Protein AF-A0A7X8XCC7-F1 (afdb_monomer)

Solvent-accessible surface area (backbone atoms only — not comparable to full-atom values): 4204 Å² total; per-residue (Å²): 135,60,70,67,54,52,53,33,50,50,48,11,66,73,66,30,79,88,27,74,45,23,53,52,32,59,57,50,23,74,83,30,69,68,55,38,50,51,54,50,51,51,53,49,51,50,48,46,57,64,70,64,53,64,74,69,48,72,66,56,46,52,52,50,54,51,52,52,50,63,73,68,54,131

Mean predicted aligned error: 10.38 Å

pLDDT: mean 85.69, std 11.17, range [52.12, 96.5]

Radius of gyration: 19.87 Å; Cα contacts (8 Å, |Δi|>4): 38; chains: 1; bounding box: 48×21×50 Å

Foldseek 3Di:
DCVVLCVLVVVCVVQDCPDPSVVVLVVVCVVPVVSVVVVVVVVVVVVCCVVVPPVCPPVNVVVVVVVVVVVPDD

Structure (mmCIF, N/CA/C/O backbone):
data_AF-A0A7X8XCC7-F1
#
_entry.id   AF-A0A7X8XCC7-F1
#
loop_
_atom_site.group_PDB
_atom_site.id
_atom_site.type_symbol
_atom_site.label_atom_id
_atom_site.label_alt_id
_atom_site.label_comp_id
_atom_site.label_asym_id
_atom_site.label_entity_id
_atom_site.label_seq_id
_atom_site.pdbx_PDB_ins_code
_atom_site.Cartn_x
_atom_site.Cartn_y
_atom_site.Cartn_z
_atom_site.occupancy
_atom_site.B_iso_or_equiv
_atom_site.auth_seq_id
_atom_site.auth_comp_id
_atom_site.auth_asym_id
_atom_site.auth_atom_id
_atom_site.pdbx_PDB_model_num
ATOM 1 N N . MET A 1 1 ? -1.483 1.316 23.819 1.00 52.12 1 MET A N 1
ATOM 2 C CA . MET A 1 1 ? -2.108 0.239 23.013 1.00 52.12 1 MET A CA 1
ATOM 3 C C . MET A 1 1 ? -1.459 0.150 21.623 1.00 52.12 1 MET A C 1
ATOM 5 O O . MET A 1 1 ? -2.147 0.203 20.618 1.00 52.12 1 MET A O 1
ATOM 9 N N . THR A 1 2 ? -0.131 0.030 21.549 1.00 60.78 2 THR A N 1
ATOM 10 C CA . THR A 1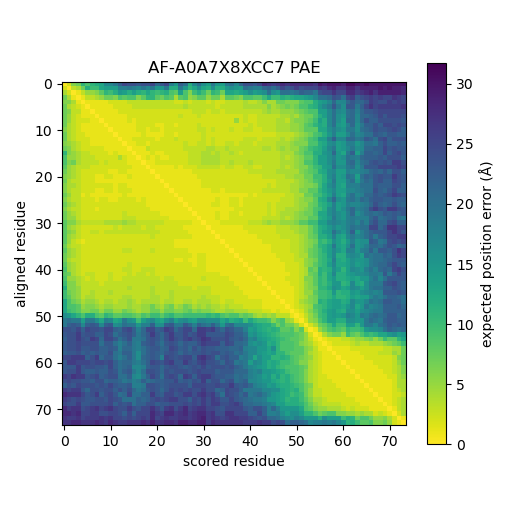 2 ? 0.654 0.099 20.295 1.00 60.78 2 THR A CA 1
ATOM 11 C C . THR A 1 2 ? 0.954 -1.272 19.680 1.00 60.78 2 THR A C 1
ATOM 13 O O . THR A 1 2 ? 0.932 -1.406 18.464 1.00 60.78 2 THR A O 1
ATOM 16 N N . ARG A 1 3 ? 1.111 -2.321 20.503 1.00 64.19 3 ARG A N 1
ATOM 17 C CA . ARG A 1 3 ? 1.484 -3.677 20.042 1.00 64.19 3 ARG A CA 1
ATOM 18 C C . ARG A 1 3 ? 0.528 -4.298 19.019 1.00 64.19 3 ARG A C 1
ATOM 20 O O . ARG A 1 3 ? 0.980 -4.975 18.104 1.00 64.19 3 ARG A O 1
ATOM 27 N N . ASN A 1 4 ? -0.779 -4.067 19.152 1.00 79.75 4 ASN A N 1
ATOM 28 C CA . ASN A 1 4 ? -1.744 -4.630 18.203 1.00 79.75 4 ASN A CA 1
ATOM 29 C C . ASN A 1 4 ? -1.659 -3.941 16.834 1.00 79.75 4 ASN A C 1
ATOM 31 O O . ASN A 1 4 ? -1.818 -4.611 15.821 1.00 79.75 4 ASN A O 1
ATOM 35 N N . CYS A 1 5 ? -1.373 -2.634 16.793 1.00 90.25 5 CYS A N 1
ATOM 36 C CA . CYS A 1 5 ? -1.220 -1.889 15.543 1.00 90.25 5 CYS A CA 1
ATOM 37 C C . CYS A 1 5 ? -0.031 -2.409 14.731 1.00 90.25 5 CYS A C 1
ATOM 39 O O . CYS A 1 5 ? -0.183 -2.685 13.542 1.00 90.25 5 CYS A O 1
ATOM 41 N N . ASP A 1 6 ? 1.119 -2.585 15.391 1.00 89.69 6 ASP A N 1
ATOM 42 C CA . ASP A 1 6 ? 2.343 -3.062 14.744 1.00 89.69 6 ASP A CA 1
ATOM 43 C C . ASP A 1 6 ? 2.153 -4.465 14.159 1.00 89.69 6 ASP A C 1
ATOM 45 O O . ASP A 1 6 ? 2.500 -4.682 13.004 1.00 89.69 6 ASP A O 1
ATOM 49 N N . SER A 1 7 ? 1.503 -5.376 14.893 1.00 92.38 7 SER A N 1
ATOM 50 C CA . SER A 1 7 ? 1.222 -6.734 14.407 1.00 92.38 7 SER A CA 1
ATOM 51 C C . SER A 1 7 ? 0.316 -6.752 13.169 1.00 92.38 7 SER A C 1
ATOM 53 O O . SER A 1 7 ? 0.605 -7.466 12.208 1.00 92.38 7 SER A O 1
ATOM 55 N N . TYR A 1 8 ? -0.759 -5.952 13.150 1.00 91.69 8 TYR A N 1
ATOM 56 C CA . TYR A 1 8 ? -1.621 -5.858 11.966 1.00 91.69 8 TYR A CA 1
ATOM 57 C C . TYR A 1 8 ? -0.877 -5.276 10.764 1.00 91.69 8 TYR A C 1
ATOM 59 O O . TYR A 1 8 ? -1.027 -5.789 9.654 1.00 91.69 8 TYR A O 1
ATOM 67 N N . ARG A 1 9 ? -0.087 -4.220 10.988 1.00 93.00 9 ARG A N 1
ATOM 68 C CA . ARG A 1 9 ? 0.701 -3.563 9.944 1.00 93.00 9 ARG A CA 1
ATOM 69 C C . ARG A 1 9 ? 1.745 -4.514 9.372 1.00 93.00 9 ARG A C 1
ATOM 71 O O . ARG A 1 9 ? 1.793 -4.699 8.165 1.00 93.00 9 ARG A O 1
ATOM 78 N N . GLU A 1 10 ? 2.561 -5.121 10.223 1.00 94.12 10 GLU A N 1
ATOM 79 C CA . GLU A 1 10 ? 3.667 -5.984 9.811 1.00 94.12 10 GLU A CA 1
ATOM 80 C C . GLU A 1 10 ? 3.168 -7.185 9.005 1.00 94.12 10 GLU A C 1
ATOM 82 O O . GLU A 1 10 ? 3.634 -7.405 7.889 1.00 94.12 10 GLU A O 1
ATOM 87 N N . GLN A 1 11 ? 2.133 -7.879 9.490 1.00 93.31 11 GLN A N 1
ATOM 88 C CA . GLN A 1 11 ? 1.568 -9.012 8.759 1.00 93.31 11 GLN A CA 1
ATOM 89 C C . GLN A 1 11 ? 0.971 -8.588 7.407 1.00 93.31 11 GLN A C 1
ATOM 91 O O . GLN A 1 11 ? 1.144 -9.285 6.411 1.00 93.31 11 GLN A O 1
ATOM 96 N N . ALA A 1 12 ? 0.293 -7.437 7.343 1.00 93.94 12 ALA A N 1
ATOM 97 C CA . ALA A 1 12 ? -0.248 -6.918 6.087 1.00 93.94 12 ALA A CA 1
ATOM 98 C C . ALA A 1 12 ? 0.849 -6.521 5.083 1.00 93.94 12 ALA A C 1
ATOM 100 O O . ALA A 1 12 ? 0.658 -6.683 3.881 1.00 93.94 12 ALA A O 1
ATOM 101 N N . MET A 1 13 ? 1.990 -6.017 5.560 1.00 91.38 13 MET A N 1
ATOM 102 C CA . MET A 1 13 ? 3.125 -5.653 4.707 1.00 91.38 13 MET A CA 1
ATOM 103 C C . MET A 1 13 ? 3.876 -6.885 4.186 1.00 91.38 13 MET A C 1
ATOM 105 O O . MET A 1 13 ? 4.328 -6.862 3.045 1.00 91.38 13 MET A O 1
ATOM 109 N N . ILE A 1 14 ? 3.975 -7.954 4.986 1.00 94.12 14 ILE A N 1
ATOM 110 C CA . ILE A 1 14 ? 4.581 -9.234 4.578 1.00 94.12 14 ILE A CA 1
ATOM 111 C C . ILE A 1 14 ? 3.695 -9.951 3.553 1.00 94.12 14 ILE A C 1
ATOM 113 O O . ILE A 1 14 ? 4.172 -10.331 2.486 1.00 94.12 14 ILE A O 1
ATOM 117 N N . ASP A 1 15 ? 2.403 -10.106 3.854 1.00 93.25 15 ASP A N 1
ATOM 118 C CA . ASP A 1 15 ? 1.472 -10.876 3.014 1.00 93.25 15 ASP A CA 1
ATOM 119 C C . ASP A 1 15 ? 0.986 -10.081 1.786 1.00 93.25 15 ASP A C 1
ATOM 121 O O . ASP A 1 15 ? 0.382 -10.636 0.867 1.00 93.25 15 ASP A O 1
ATOM 125 N N . GLY A 1 16 ? 1.224 -8.769 1.775 1.00 90.56 16 GLY A N 1
ATOM 126 C CA . GLY A 1 16 ? 0.790 -7.845 0.736 1.00 90.56 16 GLY A CA 1
ATOM 127 C C . GLY A 1 16 ? -0.571 -7.202 1.012 1.00 90.56 16 GLY A C 1
ATOM 128 O O . GLY A 1 16 ? -1.418 -7.715 1.750 1.00 90.56 16 GLY A O 1
ATOM 129 N N . MET A 1 17 ? -0.806 -6.052 0.373 1.00 89.19 17 MET A N 1
ATOM 130 C CA . MET A 1 17 ? -1.970 -5.199 0.648 1.00 89.19 17 MET A CA 1
ATOM 131 C C . MET A 1 17 ? -3.314 -5.782 0.194 1.00 89.19 17 MET A C 1
ATOM 133 O O . MET A 1 17 ? -4.342 -5.280 0.644 1.00 89.19 17 MET A O 1
ATOM 137 N N . ASP A 1 18 ? -3.325 -6.840 -0.620 1.00 91.50 18 ASP A N 1
ATOM 138 C CA . ASP A 1 18 ? -4.538 -7.560 -1.048 1.00 91.50 18 ASP A CA 1
ATOM 139 C C . ASP A 1 18 ? -4.825 -8.819 -0.210 1.00 91.50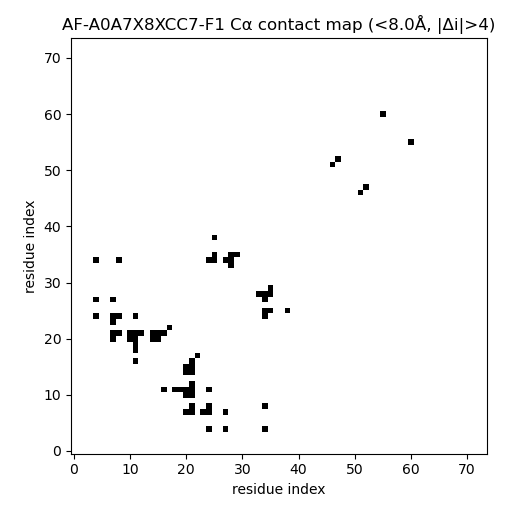 18 ASP A C 1
ATOM 141 O O . ASP A 1 18 ? -5.801 -9.532 -0.444 1.00 91.50 18 ASP A O 1
ATOM 145 N N . SER A 1 19 ? -4.001 -9.089 0.802 1.00 95.19 19 SER A N 1
ATOM 146 C CA . SER A 1 19 ? -4.115 -10.273 1.650 1.00 95.19 19 SER A CA 1
ATOM 147 C C . SER A 1 19 ? -5.251 -10.188 2.686 1.00 95.19 19 SER A C 1
ATOM 149 O O . SER A 1 19 ? -5.696 -9.098 3.075 1.00 95.19 19 SER A O 1
ATOM 151 N N . PRO A 1 20 ? -5.667 -11.333 3.264 1.00 96.50 20 PRO A N 1
ATOM 152 C CA . PRO A 1 20 ? -6.540 -11.352 4.437 1.00 96.50 20 PRO A CA 1
ATOM 153 C C . PRO A 1 20 ? -5.974 -10.576 5.639 1.00 96.50 20 PRO A C 1
ATOM 155 O O . PRO A 1 20 ? -6.741 -10.030 6.435 1.00 96.50 20 PRO A O 1
ATOM 158 N N . ALA A 1 21 ? -4.646 -10.498 5.785 1.00 94.19 21 ALA A N 1
ATOM 159 C CA . ALA A 1 21 ? -4.007 -9.710 6.836 1.00 94.19 21 ALA A CA 1
ATOM 160 C C . ALA A 1 21 ? -4.248 -8.208 6.647 1.00 94.19 21 ALA A C 1
ATOM 162 O O . ALA A 1 21 ? -4.630 -7.522 7.599 1.00 94.19 21 ALA A O 1
ATOM 163 N N . ALA A 1 22 ? -4.149 -7.716 5.411 1.00 94.38 22 ALA A N 1
ATOM 164 C CA . ALA A 1 22 ? -4.486 -6.337 5.083 1.00 94.38 22 ALA A CA 1
ATOM 165 C C . ALA A 1 22 ? -5.970 -6.023 5.336 1.00 94.38 22 ALA A C 1
ATOM 167 O O . ALA A 1 22 ? -6.293 -4.946 5.838 1.00 94.38 22 ALA A O 1
ATOM 168 N N . VAL A 1 23 ? -6.886 -6.967 5.084 1.00 96.31 23 VAL A N 1
ATOM 169 C CA . VAL A 1 23 ? -8.312 -6.802 5.435 1.00 96.31 23 VAL A CA 1
ATOM 170 C C . VAL A 1 23 ? -8.497 -6.628 6.946 1.00 96.31 23 VAL A C 1
ATOM 172 O O . VAL A 1 23 ? -9.228 -5.731 7.374 1.00 96.31 23 VAL A O 1
ATOM 175 N N . ARG A 1 24 ? -7.804 -7.429 7.767 1.00 95.44 24 ARG A N 1
ATOM 176 C CA . ARG A 1 24 ? -7.830 -7.280 9.233 1.00 95.44 24 ARG A CA 1
ATOM 177 C C . ARG A 1 24 ? -7.270 -5.929 9.677 1.00 95.44 24 ARG A C 1
ATOM 179 O O . ARG A 1 24 ? -7.867 -5.281 10.536 1.00 95.44 24 ARG A O 1
ATOM 186 N N . TRP A 1 25 ? -6.186 -5.466 9.057 1.00 95.56 25 TRP A N 1
ATOM 187 C CA . TRP A 1 25 ? -5.614 -4.151 9.347 1.00 95.56 25 TRP A CA 1
ATOM 188 C C . TRP A 1 25 ? -6.578 -3.003 9.000 1.00 95.56 25 TRP A C 1
ATOM 190 O O . TRP A 1 25 ? -6.792 -2.109 9.822 1.00 95.56 25 TRP A O 1
ATOM 200 N N . ARG A 1 26 ? -7.264 -3.074 7.849 1.00 95.25 26 ARG A N 1
ATOM 201 C CA . ARG A 1 26 ? -8.326 -2.120 7.466 1.00 95.25 26 ARG A CA 1
ATOM 202 C C . ARG A 1 26 ? -9.534 -2.164 8.404 1.00 95.25 26 ARG A C 1
ATOM 204 O O . ARG A 1 26 ? -10.189 -1.147 8.626 1.00 95.25 26 ARG A O 1
ATOM 211 N N . LEU A 1 27 ? -9.869 -3.331 8.954 1.00 95.69 27 LEU A N 1
ATOM 212 C CA . LEU A 1 27 ? -10.926 -3.436 9.959 1.00 95.69 27 LEU A CA 1
ATOM 213 C C . LEU A 1 27 ? -10.503 -2.736 11.257 1.00 95.69 27 LEU A C 1
ATOM 215 O O . LEU A 1 27 ? -11.268 -1.940 11.799 1.00 95.69 27 LEU A O 1
ATOM 219 N N . HIS A 1 28 ? -9.271 -2.974 11.712 1.00 94.19 28 HIS A N 1
ATOM 220 C CA . HIS A 1 28 ? -8.703 -2.309 12.882 1.00 94.19 28 HIS A CA 1
ATOM 221 C C . HIS A 1 28 ? -8.658 -0.779 12.717 1.00 94.19 28 HIS A C 1
ATOM 223 O O . HIS A 1 28 ? -9.032 -0.044 13.635 1.00 94.19 28 HIS A O 1
ATOM 229 N N . SER A 1 29 ? -8.293 -0.276 11.533 1.00 94.56 29 SER A N 1
ATOM 230 C CA . SER A 1 29 ? -8.216 1.166 11.255 1.00 94.56 29 SER A CA 1
ATOM 231 C C . SER A 1 29 ? -9.563 1.899 11.320 1.00 94.56 29 SER A C 1
ATOM 233 O O . SER A 1 29 ? -9.597 3.132 11.376 1.00 94.56 29 SER A O 1
ATOM 235 N N . LYS A 1 30 ? -10.698 1.184 11.351 1.00 94.62 30 LYS A N 1
ATOM 236 C CA . LYS A 1 30 ? -12.000 1.808 11.638 1.00 94.62 30 LYS A CA 1
ATOM 237 C C . LYS A 1 30 ? -12.033 2.415 13.041 1.00 94.62 30 LYS A C 1
ATOM 239 O O . LYS A 1 30 ? -12.607 3.485 13.202 1.00 94.62 30 LYS A O 1
ATOM 244 N N . ASN A 1 31 ? -11.330 1.809 13.996 1.00 93.88 31 ASN A N 1
ATOM 245 C CA . ASN A 1 31 ? -11.287 2.245 15.395 1.00 93.88 31 ASN A CA 1
ATOM 246 C C . ASN A 1 31 ? -9.931 2.852 15.804 1.00 93.88 31 ASN A C 1
ATOM 248 O O . ASN A 1 31 ? -9.758 3.244 16.954 1.00 93.88 31 ASN A O 1
ATOM 252 N N . CYS A 1 32 ? -8.966 2.940 14.882 1.00 93.62 32 CYS A N 1
ATOM 253 C CA . CYS A 1 32 ? -7.626 3.466 15.136 1.00 93.62 32 CYS A CA 1
ATOM 254 C C . CYS A 1 32 ? -7.237 4.510 14.079 1.00 93.62 32 CYS A C 1
ATOM 256 O O . CYS A 1 32 ? -6.958 4.171 12.927 1.00 93.62 32 CYS A O 1
ATOM 258 N N . ASN A 1 33 ? -7.189 5.786 14.479 1.00 92.94 33 ASN A N 1
ATOM 259 C CA . ASN A 1 33 ? -6.873 6.898 13.574 1.00 92.94 33 ASN A CA 1
ATOM 260 C C . ASN A 1 33 ? -5.441 6.832 13.022 1.00 92.94 33 ASN A C 1
ATOM 262 O O . ASN A 1 33 ? -5.227 7.175 11.863 1.00 92.94 33 ASN A O 1
ATOM 266 N N . ALA A 1 34 ? -4.478 6.350 13.815 1.00 91.94 34 ALA A N 1
ATOM 267 C CA . ALA A 1 34 ? -3.095 6.191 13.368 1.00 91.94 34 ALA A CA 1
ATOM 268 C C . ALA A 1 34 ? -3.005 5.208 12.189 1.00 91.94 34 ALA A C 1
ATOM 270 O O . ALA A 1 34 ? -2.542 5.576 11.113 1.00 91.94 34 ALA A O 1
ATOM 271 N N . CYS A 1 35 ? -3.563 4.002 12.345 1.00 92.81 35 CYS A N 1
ATOM 272 C CA . CYS A 1 35 ? -3.591 3.008 11.269 1.00 92.81 35 CYS A CA 1
ATOM 273 C C . CYS A 1 35 ? -4.414 3.473 10.061 1.00 92.81 35 CYS A C 1
ATOM 275 O O . CYS A 1 35 ? -4.088 3.137 8.928 1.00 92.81 35 CYS A O 1
ATOM 277 N N . ARG A 1 36 ? -5.473 4.268 10.270 1.00 95.19 36 ARG A N 1
ATOM 278 C CA . ARG A 1 36 ? -6.247 4.848 9.162 1.00 95.19 36 ARG A CA 1
ATOM 279 C C . ARG A 1 36 ? -5.394 5.781 8.306 1.00 95.19 36 ARG A C 1
ATOM 281 O O . ARG A 1 36 ? -5.449 5.689 7.082 1.00 95.19 36 ARG A O 1
ATOM 288 N N . ASN A 1 37 ? -4.604 6.640 8.947 1.00 94.19 37 ASN A N 1
ATOM 289 C CA . ASN A 1 37 ? -3.699 7.553 8.257 1.00 94.19 37 ASN A CA 1
ATOM 290 C C . ASN A 1 37 ? -2.582 6.795 7.531 1.00 94.19 37 ASN A C 1
ATOM 292 O O . ASN A 1 37 ? -2.309 7.103 6.376 1.00 94.19 37 ASN A O 1
ATOM 296 N N . GLU A 1 38 ? -1.987 5.776 8.159 1.00 93.25 38 GLU A N 1
ATOM 297 C CA . GLU A 1 38 ? -0.965 4.933 7.519 1.00 93.25 38 GLU A CA 1
ATOM 298 C C . GLU A 1 38 ? -1.497 4.259 6.245 1.00 93.25 38 GLU A C 1
ATOM 300 O O . GLU A 1 38 ? -0.884 4.369 5.184 1.00 93.25 38 GLU A O 1
ATOM 305 N N . ILE A 1 39 ? -2.671 3.622 6.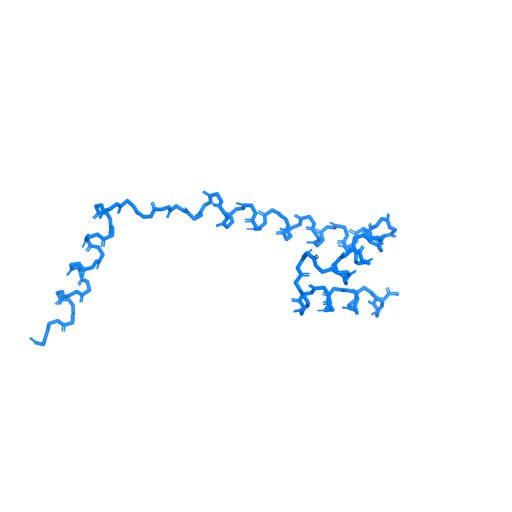314 1.00 93.94 39 ILE A N 1
ATOM 306 C CA . ILE A 1 39 ? -3.291 2.969 5.150 1.00 93.94 39 ILE A CA 1
ATOM 307 C C . ILE A 1 39 ? -3.607 3.993 4.051 1.00 93.94 39 ILE A C 1
ATOM 309 O O . ILE A 1 39 ? -3.400 3.715 2.868 1.00 93.94 39 ILE A O 1
ATOM 313 N N . HIS A 1 40 ? -4.091 5.183 4.419 1.00 93.31 40 HIS A N 1
ATOM 314 C CA . HIS A 1 40 ? -4.365 6.248 3.457 1.00 93.31 40 HIS A CA 1
ATOM 315 C C . HIS A 1 40 ? -3.092 6.724 2.744 1.00 93.31 40 HIS A C 1
ATOM 317 O O . HIS A 1 40 ? -3.086 6.824 1.516 1.00 93.31 40 HIS A O 1
ATOM 323 N N . LEU A 1 41 ? -2.011 6.961 3.496 1.00 92.00 41 LEU A N 1
ATOM 324 C CA . LEU A 1 41 ? -0.707 7.347 2.953 1.00 92.00 41 LEU A CA 1
ATOM 325 C C . LEU A 1 41 ? -0.165 6.283 1.998 1.00 92.00 41 LEU A C 1
ATOM 327 O O . LEU A 1 41 ? 0.247 6.617 0.891 1.00 92.00 41 LEU A O 1
ATOM 331 N N . LEU A 1 42 ? -0.232 5.003 2.372 1.00 90.31 42 LEU A N 1
ATOM 332 C CA . LEU A 1 42 ? 0.174 3.908 1.488 1.00 90.31 42 LEU A CA 1
ATOM 333 C C . LEU A 1 42 ? -0.652 3.874 0.197 1.00 90.31 42 LEU A C 1
ATOM 335 O O . LEU A 1 42 ? -0.092 3.709 -0.883 1.00 90.31 42 LEU A O 1
ATOM 339 N N . GLY A 1 43 ? -1.968 4.087 0.280 1.00 89.19 43 GLY A N 1
ATOM 340 C CA . GLY A 1 43 ? -2.831 4.173 -0.901 1.00 89.19 43 GLY A CA 1
ATOM 341 C C . GLY A 1 43 ? -2.509 5.371 -1.801 1.00 89.19 43 GLY A C 1
ATOM 342 O O . GLY A 1 43 ? -2.573 5.263 -3.026 1.00 89.19 43 GLY A O 1
ATOM 343 N N . MET A 1 44 ? -2.136 6.515 -1.219 1.00 88.88 44 MET A N 1
ATOM 344 C CA . MET A 1 44 ? -1.637 7.664 -1.980 1.00 88.88 44 MET A CA 1
ATOM 345 C C . MET A 1 44 ? -0.317 7.347 -2.676 1.00 88.88 44 MET A C 1
ATOM 347 O O . MET A 1 44 ? -0.222 7.566 -3.879 1.00 88.88 44 MET A O 1
ATOM 351 N N . LEU A 1 45 ? 0.657 6.793 -1.953 1.00 84.81 45 LEU A N 1
ATOM 352 C CA . LEU A 1 45 ? 1.961 6.423 -2.504 1.00 84.81 45 LEU A CA 1
ATOM 353 C C . LEU A 1 45 ? 1.830 5.376 -3.609 1.00 84.81 45 LEU A C 1
ATOM 355 O O . LEU A 1 45 ? 2.507 5.479 -4.623 1.00 84.81 45 LEU A O 1
ATOM 359 N N . TYR A 1 46 ? 0.932 4.401 -3.456 1.00 85.12 46 TYR A N 1
ATOM 360 C CA . TYR A 1 46 ? 0.655 3.412 -4.494 1.00 85.12 46 TYR A CA 1
ATOM 361 C C . TYR A 1 46 ? 0.082 4.062 -5.757 1.00 85.12 46 TYR A C 1
ATOM 363 O O . TYR A 1 46 ? 0.576 3.805 -6.853 1.00 85.12 46 TYR A O 1
ATOM 371 N N . ARG A 1 47 ? -0.920 4.942 -5.615 1.00 83.81 47 ARG A N 1
ATOM 372 C CA . ARG A 1 47 ? -1.480 5.684 -6.756 1.00 83.81 47 ARG A CA 1
ATOM 373 C C . ARG A 1 47 ? -0.438 6.575 -7.411 1.00 83.81 47 ARG A C 1
ATOM 375 O O . ARG A 1 47 ? -0.285 6.503 -8.619 1.00 83.81 47 ARG A O 1
ATOM 382 N N . GLN A 1 48 ? 0.342 7.317 -6.629 1.00 81.69 48 GLN A N 1
ATOM 383 C CA . GLN A 1 48 ? 1.457 8.111 -7.142 1.00 81.69 48 GLN A CA 1
ATOM 384 C C . GLN A 1 48 ? 2.477 7.237 -7.866 1.00 81.69 48 GLN A C 1
ATOM 386 O O . GLN A 1 48 ? 2.863 7.562 -8.973 1.00 81.69 48 GLN A O 1
ATOM 391 N N . ALA A 1 49 ? 2.873 6.092 -7.317 1.00 79.50 49 ALA A N 1
ATOM 392 C CA . ALA A 1 49 ? 3.796 5.186 -7.992 1.00 79.50 49 ALA A CA 1
ATOM 393 C C . ALA A 1 49 ? 3.205 4.582 -9.278 1.00 79.50 49 ALA A C 1
ATOM 395 O O . ALA A 1 49 ? 3.954 4.213 -10.178 1.00 79.50 49 ALA A O 1
ATOM 396 N N . ASN A 1 50 ? 1.883 4.450 -9.377 1.00 80.06 50 ASN A N 1
ATOM 397 C CA . ASN A 1 50 ? 1.218 3.921 -10.565 1.00 80.06 50 ASN A CA 1
ATOM 398 C C . ASN A 1 50 ? 0.975 4.999 -11.636 1.00 80.06 50 ASN A C 1
ATOM 400 O O . ASN A 1 50 ? 1.138 4.733 -12.819 1.00 80.06 50 ASN A O 1
ATOM 404 N N . GLU A 1 51 ? 0.628 6.217 -11.221 1.00 76.12 51 GLU A N 1
ATOM 405 C CA . GLU A 1 51 ? 0.312 7.364 -12.086 1.00 76.12 51 GLU A CA 1
ATOM 406 C C . GLU A 1 51 ? 1.568 8.166 -12.477 1.00 76.12 51 GLU A C 1
ATOM 408 O O . GLU A 1 51 ? 1.680 8.641 -13.602 1.00 76.12 51 GLU A O 1
ATOM 413 N N . GLN A 1 52 ? 2.534 8.290 -11.560 1.00 65.00 52 GLN A N 1
ATOM 414 C CA . GLN A 1 52 ? 3.827 8.971 -11.731 1.00 65.00 52 GLN A CA 1
ATOM 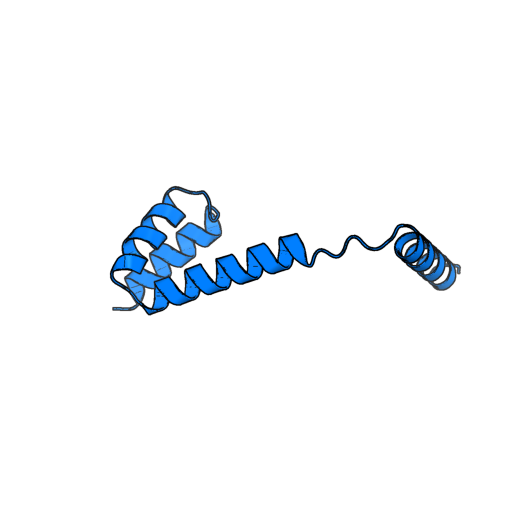415 C C . GLN A 1 52 ? 4.975 8.003 -12.018 1.00 65.00 52 GLN A C 1
ATOM 417 O O . GLN A 1 52 ? 6.132 8.426 -12.091 1.00 65.00 52 GLN A O 1
ATOM 422 N N . ARG A 1 53 ? 4.695 6.718 -12.278 1.00 60.19 53 ARG A N 1
ATOM 423 C CA . ARG A 1 53 ? 5.527 5.968 -13.228 1.00 60.19 53 ARG A CA 1
ATOM 424 C C . ARG A 1 53 ? 5.335 6.635 -14.585 1.00 60.19 53 ARG A C 1
ATOM 426 O O . ARG A 1 53 ? 4.636 6.138 -15.459 1.00 60.19 53 ARG A O 1
ATOM 433 N N . HIS A 1 54 ? 5.943 7.810 -14.726 1.00 58.47 54 HIS A N 1
ATOM 434 C CA . HIS A 1 54 ? 6.140 8.478 -15.986 1.00 58.47 54 HIS A CA 1
ATOM 435 C C . HIS A 1 54 ? 6.854 7.452 -16.847 1.00 58.47 54 HIS A C 1
ATOM 437 O O . HIS A 1 54 ? 8.031 7.157 -16.630 1.00 58.47 54 HIS A O 1
ATOM 443 N N . HIS A 1 55 ? 6.110 6.839 -17.765 1.00 66.50 55 HIS A N 1
ATOM 444 C CA . HIS A 1 55 ? 6.708 6.092 -18.847 1.00 66.50 55 HIS A CA 1
ATOM 445 C C . HIS A 1 55 ? 7.739 7.027 -19.451 1.00 66.50 55 HIS A C 1
ATOM 447 O O . HIS A 1 55 ? 7.395 8.102 -19.948 1.00 66.50 55 HIS A O 1
ATOM 453 N N . ILE A 1 56 ? 9.012 6.671 -19.312 1.00 65.88 56 ILE A N 1
ATOM 454 C CA . ILE A 1 56 ? 10.056 7.470 -19.921 1.00 65.88 56 ILE A CA 1
ATOM 455 C C . ILE A 1 56 ? 9.774 7.375 -21.416 1.00 65.88 56 ILE A C 1
ATOM 457 O O . ILE A 1 56 ? 9.536 6.275 -21.932 1.00 65.88 56 ILE A O 1
ATOM 461 N N . SER A 1 57 ? 9.661 8.520 -22.087 1.00 75.06 57 SER A N 1
ATOM 462 C CA . SER A 1 57 ? 9.300 8.498 -23.499 1.00 75.06 57 SER A CA 1
ATOM 463 C C . SER A 1 57 ? 10.325 7.641 -24.244 1.00 75.06 57 SER A C 1
ATOM 465 O O . SER A 1 57 ? 11.488 7.582 -23.844 1.00 75.06 57 SER A O 1
ATOM 467 N N . TYR A 1 58 ? 9.929 6.973 -25.330 1.00 75.19 58 TYR A N 1
ATOM 468 C CA . TYR A 1 58 ? 10.873 6.167 -26.114 1.00 75.19 58 TYR A CA 1
ATOM 469 C C . TYR A 1 58 ? 12.136 6.968 -26.482 1.00 75.19 58 TYR A C 1
ATOM 471 O O . TYR A 1 58 ? 13.247 6.452 -26.440 1.00 75.19 58 TYR A O 1
ATOM 479 N N . LYS A 1 59 ? 11.973 8.269 -26.748 1.00 81.75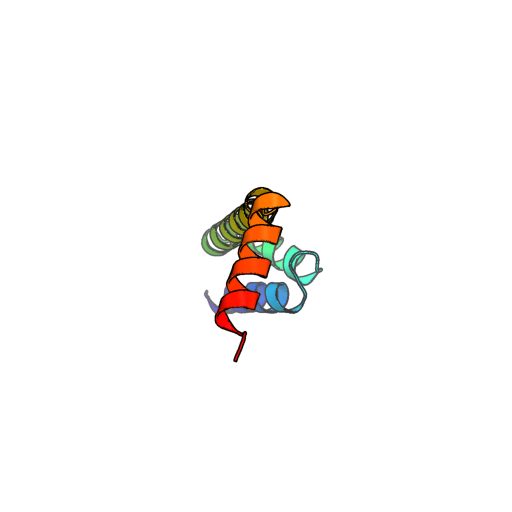 59 LYS A N 1
ATOM 480 C CA . LYS A 1 59 ? 13.067 9.207 -27.003 1.00 81.75 59 LYS A CA 1
ATOM 481 C C . LYS A 1 59 ? 14.001 9.369 -25.799 1.00 81.75 59 LYS A C 1
ATOM 483 O O . LYS A 1 59 ? 15.216 9.302 -25.966 1.00 81.75 59 LYS A O 1
ATOM 488 N N . ASP A 1 60 ? 13.450 9.571 -24.605 1.00 80.94 60 ASP A N 1
ATOM 489 C CA . ASP A 1 60 ? 14.242 9.729 -23.380 1.00 80.94 60 ASP A CA 1
ATOM 490 C C . ASP A 1 60 ? 14.907 8.411 -22.971 1.00 80.94 60 ASP A C 1
ATOM 492 O O . ASP A 1 60 ? 16.046 8.418 -22.512 1.00 80.94 60 ASP A O 1
ATOM 496 N N . TYR A 1 61 ? 14.245 7.278 -23.225 1.00 83.69 61 TYR A N 1
ATOM 497 C CA . TYR A 1 61 ? 14.819 5.945 -23.055 1.00 83.69 61 TYR A CA 1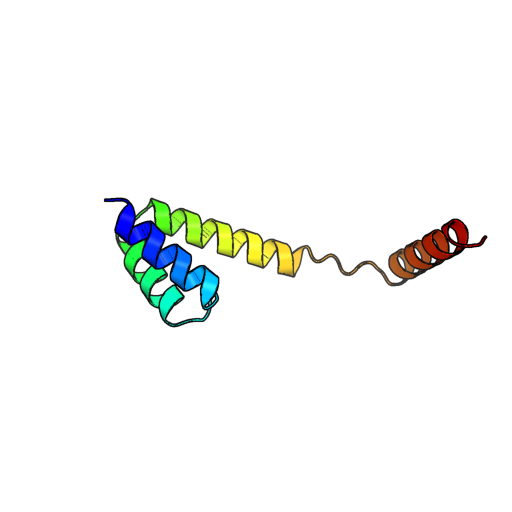
ATOM 498 C C . TYR A 1 61 ? 16.023 5.724 -23.957 1.00 83.69 61 TYR A C 1
ATOM 500 O O . TYR A 1 61 ? 17.100 5.389 -23.467 1.00 83.69 61 TYR A O 1
ATOM 508 N N . THR A 1 62 ? 15.869 5.960 -25.259 1.00 87.56 62 THR A N 1
ATOM 509 C CA . THR A 1 62 ? 16.960 5.803 -26.223 1.00 87.56 62 THR A CA 1
ATOM 510 C C . THR A 1 62 ? 18.133 6.714 -25.871 1.00 87.56 62 THR A C 1
ATOM 512 O O . THR A 1 62 ? 19.268 6.246 -25.826 1.00 87.56 62 THR A O 1
ATOM 515 N N . ARG A 1 63 ? 17.864 7.972 -25.494 1.00 88.25 63 ARG A N 1
ATOM 516 C CA . ARG A 1 63 ? 18.899 8.916 -25.050 1.00 88.25 63 ARG A CA 1
ATOM 517 C C . ARG A 1 63 ? 19.635 8.431 -23.799 1.00 88.25 63 ARG A C 1
ATOM 519 O O . ARG A 1 63 ? 20.857 8.559 -23.721 1.00 88.25 63 ARG A O 1
ATOM 526 N N . LEU A 1 64 ? 18.918 7.873 -22.823 1.00 86.38 64 LEU A N 1
ATOM 527 C CA . LEU A 1 64 ? 19.520 7.315 -21.611 1.00 86.38 64 LEU A CA 1
ATOM 528 C C . LEU A 1 64 ? 20.429 6.120 -21.948 1.00 86.38 64 LEU A C 1
ATOM 530 O O . LEU A 1 64 ? 21.565 6.060 -21.482 1.00 86.38 64 LEU A O 1
ATOM 534 N N . VAL A 1 65 ? 19.959 5.208 -22.804 1.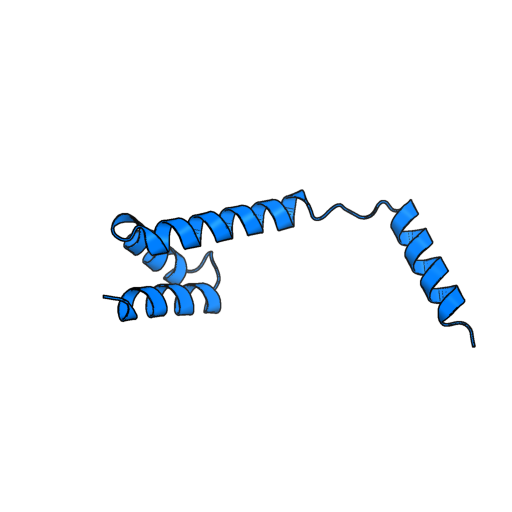00 89.25 65 VAL A N 1
ATOM 535 C CA . VAL A 1 65 ? 20.720 4.030 -23.255 1.00 89.25 65 VAL A CA 1
ATOM 536 C C . VAL A 1 65 ? 21.976 4.433 -24.029 1.00 89.25 65 VAL A C 1
ATOM 538 O O . VAL A 1 65 ? 23.049 3.888 -23.779 1.00 89.25 65 VAL A O 1
ATOM 541 N N . GLU A 1 66 ? 21.873 5.394 -24.946 1.00 91.00 66 GLU A N 1
ATOM 542 C CA . GLU A 1 66 ? 23.017 5.925 -25.699 1.00 91.00 66 GLU A CA 1
ATOM 543 C C . GLU A 1 66 ? 24.048 6.584 -24.779 1.00 91.00 66 GLU A C 1
ATOM 545 O O . GLU A 1 66 ? 25.242 6.321 -24.911 1.00 91.00 66 GLU A O 1
ATOM 550 N N . THR A 1 67 ? 23.591 7.364 -23.795 1.00 88.75 67 THR A N 1
ATOM 551 C CA . THR A 1 67 ? 24.468 8.013 -22.807 1.00 88.75 67 THR A CA 1
ATOM 552 C C . THR A 1 67 ? 25.238 6.976 -21.988 1.00 88.75 67 THR A C 1
ATOM 554 O O . THR A 1 67 ? 26.450 7.083 -21.827 1.00 88.75 67 THR A O 1
ATOM 557 N N . VAL A 1 68 ? 24.563 5.926 -21.509 1.00 88.62 68 VAL A N 1
ATOM 558 C CA . VAL A 1 68 ? 25.220 4.840 -20.763 1.00 88.62 68 VAL A CA 1
ATOM 559 C C . VAL A 1 68 ? 26.237 4.102 -21.634 1.00 88.62 68 VAL A C 1
ATOM 561 O O . VAL A 1 68 ? 27.330 3.808 -21.154 1.00 88.62 68 VAL A O 1
ATOM 564 N N . ARG A 1 69 ? 25.915 3.841 -22.909 1.00 88.44 69 ARG A N 1
ATOM 565 C CA . ARG A 1 69 ? 26.840 3.201 -23.860 1.00 88.44 69 ARG A CA 1
ATOM 566 C C . ARG A 1 69 ? 28.096 4.032 -24.099 1.00 88.44 69 ARG A C 1
ATOM 568 O O . ARG A 1 69 ? 29.170 3.453 -24.137 1.00 88.44 69 ARG A O 1
ATOM 575 N N . GLN A 1 70 ? 27.974 5.352 -24.229 1.00 85.81 70 GLN A N 1
ATOM 576 C CA . GLN A 1 70 ? 29.126 6.248 -24.389 1.00 85.81 70 GLN A CA 1
ATOM 577 C C . GLN A 1 70 ? 29.998 6.300 -23.131 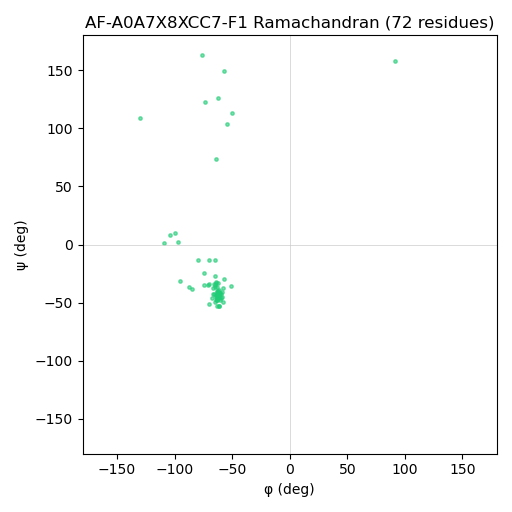1.00 85.81 70 GLN A C 1
ATOM 579 O O . GLN A 1 70 ? 31.216 6.334 -23.231 1.00 85.81 70 GLN A O 1
ATOM 584 N N . LEU A 1 71 ? 29.383 6.269 -21.945 1.00 84.94 71 LEU A N 1
ATOM 585 C CA . LEU A 1 71 ? 30.106 6.285 -20.668 1.00 84.94 71 LEU A CA 1
ATOM 586 C C . LEU A 1 71 ? 30.787 4.948 -20.331 1.00 84.94 71 LEU A C 1
ATOM 588 O O . LEU A 1 71 ? 31.737 4.939 -19.557 1.00 84.94 71 LEU A O 1
ATOM 592 N N . HIS A 1 72 ? 30.289 3.832 -20.872 1.00 77.62 72 HIS A N 1
ATOM 593 C CA . HIS A 1 72 ? 30.850 2.487 -20.681 1.00 77.62 72 HIS A CA 1
ATOM 594 C C . HIS A 1 72 ? 31.638 1.978 -21.898 1.00 77.62 72 HIS A C 1
ATOM 596 O O . HIS A 1 72 ? 32.010 0.803 -21.928 1.00 77.62 72 HIS A O 1
ATOM 602 N N . GLN A 1 73 ? 31.887 2.820 -22.904 1.00 60.25 73 GLN A N 1
ATOM 603 C CA . GLN A 1 73 ? 32.875 2.498 -23.930 1.00 60.25 73 GLN A CA 1
ATOM 604 C C . GLN A 1 73 ? 34.277 2.655 -23.312 1.00 60.25 73 GLN A C 1
ATOM 606 O O . GLN A 1 73 ? 34.550 3.720 -22.757 1.00 60.25 73 GLN A O 1
ATOM 611 N N . PRO A 1 74 ? 35.119 1.602 -23.330 1.00 57.62 74 PRO A N 1
ATOM 612 C CA . PRO A 1 74 ? 36.487 1.666 -22.820 1.00 57.62 74 PRO A CA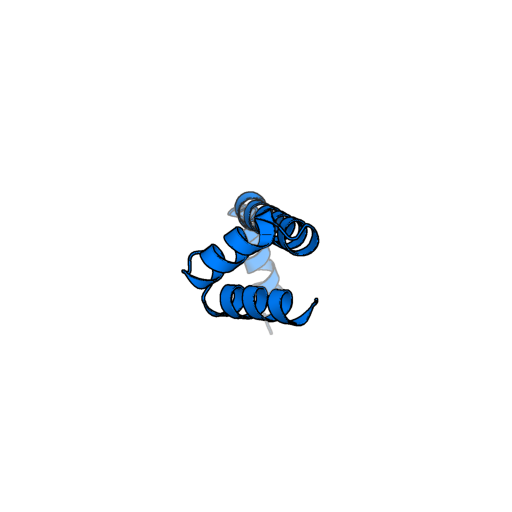 1
ATOM 613 C C . PRO A 1 74 ? 37.374 2.612 -23.635 1.00 57.62 74 PRO A C 1
ATOM 615 O O . PRO A 1 74 ? 37.092 2.805 -24.842 1.00 57.62 74 PRO A O 1
#

Secondary structure (DSSP, 8-state):
--HHHHHHHHHHHHH-TTSHHHHHHHHHTTT-HHHHHHHHHHHHHHHHHHHS-----HHHHHHHHHHHHHHT--

Sequence (74 aa):
MTRNCDSYREQAMIDGMDSPAAVRWRLHSKNCNACRNEIHLLGMLYRQANEQRHHISYKDYTRLVETVRQLHQP